Protein AF-A0A2T2RK15-F1 (afdb_monomer_lite)

Secondary structure (DSSP, 8-state):
--------PPP--------GGGSBS-HHHHHHHHHH-S----B-----TT--HHHHHHHHTTSSS-EEEEEEEETTTEEEEEEEEEES-SEEEE--TTSPPEEEEE-----SS-S--SSSGGG--

Foldseek 3Di:
DDPPPPPPPDDPPPPPPDDLVQKPPRPVVCVVVVVPDVDDDIDGDDDQVVDDLVRVQVVAVPPPADWDKDWDDDPDDDTDPDIDTDGHDQWDWADDPPDDIPDIDGPPPDDPDDDPPPPPVVVPD

Structure (mmCIF, N/CA/C/O backbone):
data_AF-A0A2T2RK15-F1
#
_entry.id   AF-A0A2T2RK15-F1
#
loop_
_atom_site.group_PDB
_atom_site.id
_atom_site.type_symbol
_atom_site.label_atom_id
_atom_site.label_alt_id
_atom_site.label_comp_id
_atom_site.label_asym_id
_atom_site.label_entity_id
_atom_site.label_seq_id
_atom_site.pdbx_PDB_ins_code
_atom_site.Cartn_x
_atom_site.Cartn_y
_atom_site.Cartn_z
_atom_site.occupancy
_atom_site.B_iso_or_equiv
_atom_site.auth_seq_id
_atom_site.auth_comp_id
_atom_site.auth_asym_id
_atom_site.auth_atom_id
_atom_site.pdbx_PDB_model_num
ATOM 1 N N . MET A 1 1 ? -47.813 -0.131 2.360 1.00 38.59 1 MET A N 1
ATOM 2 C CA . MET A 1 1 ? -46.873 0.968 2.065 1.00 38.59 1 MET A CA 1
ATOM 3 C C . MET A 1 1 ? -45.464 0.493 2.396 1.00 38.59 1 MET A C 1
ATOM 5 O O . MET A 1 1 ? -45.200 0.312 3.577 1.00 38.59 1 MET A O 1
ATOM 9 N N . PRO A 1 2 ? -44.577 0.209 1.430 1.00 47.19 2 PRO A N 1
ATOM 10 C CA . PRO A 1 2 ? -43.163 0.052 1.736 1.00 47.19 2 PRO A CA 1
ATOM 11 C C . PRO A 1 2 ? -42.494 1.430 1.667 1.00 47.19 2 PRO A C 1
ATOM 13 O O . PRO A 1 2 ? -42.519 2.093 0.630 1.00 47.19 2 PRO A O 1
ATOM 16 N N . HIS A 1 3 ? -41.917 1.880 2.780 1.00 41.22 3 HIS A N 1
ATOM 17 C CA . HIS A 1 3 ? -41.076 3.073 2.811 1.00 41.22 3 HIS A CA 1
ATOM 18 C C . HIS A 1 3 ? -39.711 2.720 2.215 1.00 41.22 3 HIS A C 1
ATOM 20 O O . HIS A 1 3 ? -38.819 2.219 2.896 1.00 41.22 3 HIS A O 1
ATOM 26 N N . GLY A 1 4 ? -39.578 2.929 0.905 1.00 36.28 4 GLY A N 1
ATOM 27 C CA . GLY A 1 4 ? -38.299 2.871 0.213 1.00 36.28 4 GLY A CA 1
ATOM 28 C C . GLY A 1 4 ? -37.433 4.047 0.647 1.00 36.28 4 GLY A C 1
ATOM 29 O O . GLY A 1 4 ? -37.597 5.158 0.147 1.00 36.28 4 GLY A O 1
ATOM 30 N N . HIS A 1 5 ? -36.510 3.810 1.575 1.00 43.62 5 HIS A N 1
ATOM 31 C CA . HIS A 1 5 ? -35.407 4.729 1.816 1.00 43.62 5 HIS A CA 1
ATOM 32 C C . HIS A 1 5 ? -34.470 4.636 0.614 1.00 43.62 5 HIS A C 1
ATOM 34 O O . HIS A 1 5 ? -33.609 3.761 0.536 1.00 43.62 5 HIS A O 1
ATOM 40 N N . ALA A 1 6 ? -34.685 5.518 -0.361 1.00 39.12 6 ALA A N 1
ATOM 41 C CA . ALA A 1 6 ? -33.705 5.791 -1.391 1.00 39.12 6 ALA A CA 1
ATOM 42 C C . ALA A 1 6 ? -32.435 6.271 -0.681 1.00 39.12 6 ALA A C 1
ATOM 44 O O . ALA A 1 6 ? -32.348 7.417 -0.239 1.00 39.12 6 ALA A O 1
ATOM 45 N N . HIS A 1 7 ? -31.466 5.370 -0.524 1.00 44.03 7 HIS A N 1
ATOM 46 C CA . HIS A 1 7 ? -30.107 5.749 -0.192 1.00 44.03 7 HIS A CA 1
ATOM 47 C C . HIS A 1 7 ? -29.624 6.574 -1.384 1.00 44.03 7 HIS A C 1
ATOM 49 O O . HIS A 1 7 ? -29.254 6.030 -2.424 1.00 44.03 7 HIS A O 1
ATOM 55 N N . LEU A 1 8 ? -29.736 7.898 -1.266 1.00 44.03 8 LEU A N 1
ATOM 56 C CA . LEU A 1 8 ? -29.104 8.838 -2.174 1.00 44.03 8 LEU A CA 1
ATOM 57 C C . LEU A 1 8 ? -27.611 8.538 -2.103 1.00 44.03 8 LEU A C 1
ATOM 59 O O . LEU A 1 8 ? -26.921 8.930 -1.163 1.00 44.03 8 LEU A O 1
ATOM 63 N N . LEU A 1 9 ? -27.134 7.764 -3.075 1.00 40.50 9 LEU A N 1
ATOM 64 C CA . LEU A 1 9 ? -25.723 7.704 -3.388 1.00 40.50 9 LEU A CA 1
ATOM 65 C C . LEU A 1 9 ? -25.330 9.163 -3.654 1.00 40.50 9 LEU A C 1
ATOM 67 O O . LEU A 1 9 ? -25.973 9.790 -4.506 1.00 40.50 9 LEU A O 1
ATOM 71 N N . PRO A 1 10 ? -24.361 9.746 -2.929 1.00 38.78 10 PRO A N 1
ATOM 72 C CA . PRO A 1 10 ? -23.904 11.078 -3.278 1.00 38.78 10 PRO A CA 1
ATOM 73 C C . PRO A 1 10 ? -23.508 11.073 -4.764 1.00 38.78 10 PRO A C 1
ATOM 75 O O . PRO A 1 10 ? -23.020 10.042 -5.256 1.00 38.78 10 PRO A O 1
ATOM 78 N N . PRO A 1 11 ? -23.739 12.178 -5.502 1.00 38.12 11 PRO A N 1
ATOM 79 C CA . PRO A 1 11 ? -23.203 12.306 -6.850 1.00 38.12 11 PRO A CA 1
ATOM 80 C C . PRO A 1 11 ? -21.724 11.950 -6.763 1.00 38.12 11 PRO A C 1
ATOM 82 O O . PRO A 1 11 ? -21.053 12.422 -5.844 1.00 38.12 11 PRO A O 1
ATOM 85 N N . ARG A 1 12 ? -21.263 11.036 -7.635 1.00 44.97 12 ARG A N 1
ATOM 86 C CA . ARG A 1 12 ? -19.856 10.621 -7.711 1.00 44.97 12 ARG A CA 1
ATOM 87 C C . ARG A 1 12 ? -19.028 11.886 -7.561 1.00 44.97 12 ARG A C 1
ATOM 89 O O . ARG A 1 12 ? -19.085 12.718 -8.463 1.00 44.97 12 ARG A O 1
ATOM 96 N N . ALA A 1 13 ? -18.374 12.044 -6.406 1.00 45.19 13 ALA A N 1
ATOM 97 C CA . ALA A 1 13 ? -17.533 13.195 -6.136 1.00 45.19 13 ALA A CA 1
ATOM 98 C C . ALA A 1 13 ? -16.680 13.393 -7.382 1.00 45.19 13 ALA A C 1
ATOM 100 O O . ALA A 1 13 ? -16.113 12.407 -7.866 1.00 45.19 13 ALA A O 1
ATOM 101 N N . GLU A 1 14 ? -16.702 14.604 -7.943 1.00 43.69 14 GLU A N 1
ATOM 102 C CA . GLU A 1 14 ? -15.803 15.013 -9.013 1.00 43.69 14 GLU A CA 1
ATOM 103 C C . GLU A 1 14 ? -14.426 14.470 -8.663 1.00 43.69 14 GLU A C 1
ATOM 105 O O . GLU A 1 14 ? -13.764 14.933 -7.733 1.00 43.69 14 GLU A O 1
ATOM 110 N N . ALA A 1 15 ? -14.041 13.391 -9.339 1.00 47.53 15 ALA A N 1
ATOM 111 C CA . ALA A 1 15 ? -12.716 12.853 -9.204 1.00 47.53 15 ALA A CA 1
ATOM 112 C C . ALA A 1 15 ? -11.840 13.941 -9.802 1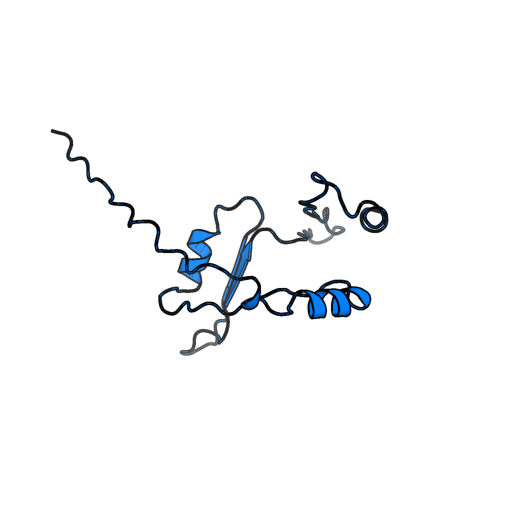.00 47.53 15 ALA A C 1
ATOM 114 O O . ALA A 1 15 ? -11.810 14.078 -11.026 1.00 47.53 15 ALA A O 1
ATOM 115 N N . ALA A 1 16 ? -11.216 14.755 -8.943 1.00 53.78 16 ALA A N 1
ATOM 116 C CA . ALA A 1 16 ? -10.171 15.684 -9.338 1.00 53.78 16 ALA A CA 1
ATOM 117 C C . ALA A 1 16 ? -9.323 14.962 -10.384 1.00 53.78 16 ALA A C 1
ATOM 119 O O . ALA A 1 16 ? -8.854 13.847 -10.127 1.00 53.78 16 ALA A O 1
ATOM 120 N N . SER A 1 17 ? -9.277 15.511 -11.600 1.00 55.59 17 SER A N 1
ATOM 121 C CA . SER A 1 17 ? -8.735 14.809 -12.757 1.00 55.59 17 SER A CA 1
ATOM 122 C C . SER A 1 17 ? -7.317 14.366 -12.428 1.00 55.59 17 SER A C 1
ATOM 124 O O . SER A 1 17 ? -6.425 15.202 -12.316 1.00 55.59 17 SER A O 1
ATOM 126 N N . VAL A 1 18 ? -7.121 13.066 -12.211 1.00 59.03 18 VAL A N 1
ATOM 127 C CA . VAL A 1 18 ? -5.814 12.526 -11.844 1.00 59.03 18 VAL A CA 1
ATOM 128 C C . VAL A 1 18 ? -4.902 12.705 -13.045 1.00 59.03 18 VAL A C 1
ATOM 130 O O . VAL A 1 18 ? -5.086 12.042 -14.068 1.00 59.03 18 VAL A O 1
ATOM 133 N N . THR A 1 19 ? -3.937 13.614 -12.941 1.00 67.69 19 THR A N 1
ATOM 134 C CA . THR A 1 19 ? -2.950 13.807 -13.998 1.00 67.69 19 THR A CA 1
ATOM 135 C C . THR A 1 19 ? -1.725 12.943 -13.712 1.00 67.69 19 THR A C 1
ATOM 137 O O . THR A 1 19 ? -1.410 12.625 -12.567 1.00 67.69 19 THR A O 1
ATOM 140 N N . HIS A 1 20 ? -0.998 12.542 -14.757 1.00 65.62 20 HIS A N 1
ATOM 141 C CA . HIS A 1 20 ? 0.266 11.815 -14.579 1.00 65.62 20 HIS A CA 1
ATOM 142 C C . HIS A 1 20 ? 1.337 12.646 -13.846 1.00 65.62 20 HIS A C 1
ATOM 144 O O . HIS A 1 20 ? 2.305 12.067 -13.363 1.00 65.62 20 HIS A O 1
ATOM 150 N N . ALA A 1 21 ? 1.172 13.972 -13.762 1.00 71.44 21 ALA A N 1
ATOM 151 C CA . ALA A 1 21 ? 2.119 14.874 -13.112 1.00 71.44 21 ALA A CA 1
ATOM 152 C C . ALA A 1 21 ? 2.146 14.728 -11.579 1.00 71.44 21 ALA A C 1
ATOM 154 O O . ALA A 1 21 ? 3.133 15.107 -10.955 1.00 71.44 21 ALA A O 1
ATOM 155 N N . ASP A 1 22 ? 1.102 14.142 -10.985 1.00 87.00 22 ASP A N 1
ATOM 156 C CA . ASP A 1 22 ? 0.976 14.005 -9.529 1.00 87.00 22 ASP A CA 1
ATOM 157 C C . ASP A 1 22 ? 1.726 12.782 -8.973 1.00 87.00 22 ASP A C 1
ATOM 159 O O . ASP A 1 22 ? 1.849 12.624 -7.760 1.00 87.00 22 ASP A O 1
ATOM 163 N N . TYR A 1 23 ? 2.226 11.901 -9.846 1.00 92.75 23 TYR A N 1
ATOM 164 C CA . TYR A 1 23 ? 2.944 10.689 -9.455 1.00 92.75 23 TYR A CA 1
ATOM 165 C C . TYR A 1 23 ? 4.458 10.908 -9.378 1.00 92.75 23 TYR A C 1
ATOM 167 O O . TYR A 1 23 ? 5.069 11.585 -10.206 1.00 92.75 23 TYR A O 1
ATOM 175 N N . ARG A 1 24 ? 5.073 10.281 -8.376 1.00 95.06 24 ARG A N 1
ATOM 176 C CA . ARG A 1 24 ? 6.510 10.244 -8.115 1.00 95.06 24 ARG A CA 1
ATOM 177 C C . ARG A 1 24 ? 6.988 8.785 -8.122 1.00 95.06 24 ARG A C 1
ATOM 179 O O . ARG A 1 24 ? 6.343 7.952 -7.490 1.00 95.06 24 ARG A O 1
ATOM 186 N N . PRO A 1 25 ? 8.120 8.463 -8.764 1.00 95.00 25 PRO A N 1
ATOM 187 C CA . PRO A 1 25 ? 8.835 9.295 -9.735 1.00 95.00 25 PRO A CA 1
ATOM 188 C C . PRO A 1 25 ? 7.970 9.600 -10.971 1.00 95.00 25 PRO A C 1
ATOM 190 O O . PRO A 1 25 ? 7.024 8.870 -11.271 1.00 95.00 25 PRO A O 1
ATOM 193 N N . ASP A 1 26 ? 8.308 10.667 -11.703 1.00 93.88 26 ASP A N 1
ATOM 194 C CA . ASP A 1 26 ? 7.723 10.874 -13.030 1.00 93.88 26 ASP A CA 1
ATOM 195 C C . ASP A 1 26 ? 8.166 9.764 -13.998 1.00 93.88 26 ASP A C 1
ATOM 197 O O . ASP A 1 26 ? 9.054 8.958 -13.710 1.00 93.88 26 ASP A O 1
ATOM 201 N N . ARG A 1 27 ? 7.553 9.716 -15.182 1.00 93.25 27 ARG A N 1
ATOM 202 C CA . ARG A 1 27 ? 7.798 8.641 -16.150 1.00 93.25 27 ARG A CA 1
ATOM 203 C C . ARG A 1 27 ? 9.262 8.533 -16.594 1.00 93.25 27 ARG A C 1
ATOM 205 O O . ARG A 1 27 ? 9.741 7.417 -16.786 1.00 93.25 27 ARG A O 1
ATOM 212 N N . ALA A 1 28 ? 9.941 9.657 -16.816 1.00 94.19 28 ALA A N 1
ATOM 213 C CA . ALA A 1 28 ? 11.321 9.648 -17.296 1.00 94.19 28 ALA A CA 1
ATOM 214 C C . ALA A 1 28 ? 12.266 9.165 -16.188 1.00 94.19 28 ALA A C 1
ATOM 216 O O . ALA A 1 28 ? 13.105 8.296 -16.416 1.00 94.19 28 ALA A O 1
ATOM 217 N N . THR A 1 29 ? 12.050 9.657 -14.969 1.00 95.56 29 THR A N 1
ATOM 218 C CA . THR A 1 29 ? 12.801 9.274 -13.773 1.00 95.56 29 THR A CA 1
ATOM 219 C C . THR A 1 29 ? 12.569 7.806 -13.415 1.00 95.56 29 THR A C 1
ATOM 221 O O . THR A 1 29 ? 13.525 7.091 -13.128 1.00 95.56 29 THR A O 1
ATOM 224 N N . PHE A 1 30 ? 11.328 7.319 -13.517 1.00 96.44 30 PHE A N 1
ATOM 225 C CA . PHE A 1 30 ? 11.007 5.901 -13.355 1.00 96.44 30 PHE A CA 1
ATOM 226 C C . PHE A 1 30 ? 11.804 5.036 -14.334 1.00 96.44 30 PHE A C 1
ATOM 228 O O . PHE A 1 30 ? 12.398 4.045 -13.925 1.00 96.44 30 PHE A O 1
ATOM 235 N N . ALA A 1 31 ? 11.826 5.405 -15.621 1.00 95.88 31 ALA A N 1
ATOM 236 C CA . ALA A 1 31 ? 12.526 4.634 -16.646 1.00 95.88 31 ALA A CA 1
ATOM 237 C C . ALA A 1 31 ? 14.037 4.566 -16.384 1.00 95.88 31 ALA A C 1
ATOM 239 O O . ALA A 1 31 ? 14.633 3.511 -16.577 1.00 95.88 31 ALA A O 1
ATOM 240 N N . ALA A 1 32 ? 14.634 5.661 -15.902 1.00 96.88 32 ALA A N 1
ATOM 241 C CA . ALA A 1 32 ? 16.033 5.679 -15.493 1.00 96.88 32 ALA A CA 1
ATOM 242 C C . ALA A 1 32 ? 16.282 4.777 -14.271 1.00 96.88 32 ALA A C 1
ATOM 244 O O . ALA A 1 32 ? 17.155 3.921 -14.313 1.00 96.88 32 ALA A O 1
ATOM 245 N N . GLN A 1 33 ? 15.476 4.900 -13.211 1.00 97.19 33 GLN A N 1
ATOM 246 C CA . GLN A 1 33 ? 15.620 4.086 -11.996 1.00 97.19 33 GLN A CA 1
ATOM 247 C C . GLN A 1 33 ? 15.377 2.591 -12.247 1.00 97.19 33 GLN A C 1
ATOM 249 O O . GLN A 1 33 ? 16.035 1.745 -11.649 1.00 97.19 33 GLN A O 1
ATOM 254 N N . ALA A 1 34 ? 14.443 2.251 -13.135 1.00 96.94 34 ALA A N 1
ATOM 255 C CA . ALA A 1 34 ? 14.105 0.868 -13.461 1.00 96.94 34 ALA A CA 1
ATOM 256 C C . ALA A 1 34 ? 15.219 0.131 -14.225 1.00 96.94 34 ALA A C 1
ATOM 258 O O . ALA A 1 34 ? 15.181 -1.096 -14.294 1.00 96.94 34 ALA A O 1
ATOM 259 N N . ALA A 1 35 ? 16.200 0.848 -14.788 1.00 95.69 35 ALA A N 1
ATOM 260 C CA . ALA A 1 35 ? 17.383 0.228 -15.380 1.00 95.69 35 ALA A CA 1
ATOM 261 C C . ALA A 1 35 ? 18.281 -0.430 -14.316 1.00 95.69 35 ALA A C 1
ATOM 263 O O . ALA A 1 35 ? 18.845 -1.491 -14.574 1.00 95.69 35 ALA A O 1
ATOM 264 N N . ASP A 1 36 ? 18.345 0.158 -13.116 1.00 96.62 36 ASP A N 1
ATOM 265 C CA . ASP A 1 36 ? 19.280 -0.244 -12.058 1.00 96.62 36 ASP A CA 1
ATOM 266 C C . ASP A 1 36 ? 18.593 -0.910 -10.851 1.00 96.62 36 ASP A C 1
ATOM 268 O O . ASP A 1 36 ? 19.249 -1.553 -10.027 1.00 96.62 36 ASP A O 1
ATOM 272 N N . HIS A 1 37 ? 17.266 -0.788 -10.728 1.00 95.81 37 HIS A N 1
ATOM 273 C CA . HIS A 1 37 ? 16.508 -1.296 -9.585 1.00 95.81 37 HIS A CA 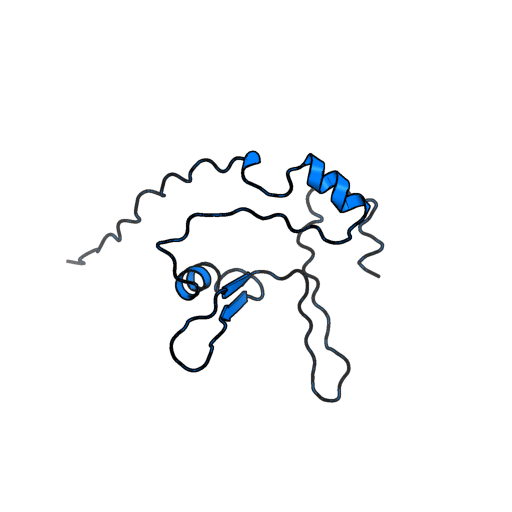1
ATOM 274 C C . HIS A 1 37 ? 15.410 -2.291 -9.998 1.00 95.81 37 HIS A C 1
ATOM 276 O O . HIS A 1 37 ? 14.547 -1.956 -10.809 1.00 95.81 37 HIS A O 1
ATOM 282 N N . PRO A 1 38 ? 15.342 -3.488 -9.374 1.00 92.12 38 PRO A N 1
ATOM 283 C CA . PRO A 1 38 ? 14.321 -4.493 -9.690 1.00 92.12 38 PRO A CA 1
ATOM 284 C C . PRO A 1 38 ? 12.910 -4.112 -9.206 1.00 92.12 38 PRO A C 1
ATOM 286 O O . PRO A 1 38 ? 11.931 -4.754 -9.583 1.00 92.12 38 PRO A O 1
ATOM 289 N N . LEU A 1 39 ? 12.798 -3.094 -8.349 1.00 93.06 39 LEU A N 1
ATOM 290 C CA . LEU A 1 39 ? 11.541 -2.559 -7.840 1.00 93.06 39 LEU A CA 1
ATOM 291 C C . LEU A 1 39 ? 11.679 -1.047 -7.651 1.00 93.06 39 LEU A C 1
ATOM 293 O O . LEU A 1 39 ? 12.531 -0.595 -6.889 1.00 93.06 39 LEU A O 1
ATOM 297 N N . VAL A 1 40 ? 10.807 -0.282 -8.305 1.00 95.62 40 VAL A N 1
ATOM 298 C CA . VAL A 1 40 ? 10.730 1.179 -8.171 1.00 95.62 40 VAL A CA 1
ATOM 299 C C . VAL A 1 40 ? 9.309 1.545 -7.726 1.00 95.62 40 VAL A C 1
ATOM 301 O O . VAL A 1 40 ? 8.364 1.292 -8.479 1.00 95.62 40 VAL A O 1
ATOM 304 N N . PRO A 1 41 ? 9.108 2.091 -6.511 1.00 95.38 41 PRO A N 1
ATOM 305 C CA . PRO A 1 41 ? 7.781 2.456 -6.030 1.00 95.38 41 PRO A CA 1
ATOM 306 C C . PRO A 1 41 ? 7.272 3.705 -6.751 1.00 95.38 41 PRO A C 1
ATOM 308 O O . PRO A 1 41 ? 7.933 4.741 -6.751 1.00 95.38 41 PRO A O 1
ATOM 311 N N . VAL A 1 42 ? 6.071 3.614 -7.322 1.00 95.88 42 VAL A N 1
ATOM 312 C CA . VAL A 1 42 ? 5.346 4.768 -7.866 1.00 95.88 42 VAL A CA 1
ATOM 313 C C . VAL A 1 42 ? 4.250 5.149 -6.881 1.00 95.88 42 VAL A C 1
ATOM 315 O O . VAL A 1 42 ? 3.393 4.331 -6.551 1.00 95.88 42 VAL A O 1
ATOM 318 N N . TRP A 1 43 ? 4.287 6.383 -6.399 1.00 95.12 43 TRP A N 1
ATOM 319 C CA . TRP A 1 43 ? 3.430 6.887 -5.335 1.00 95.12 43 TRP A CA 1
ATOM 320 C C . TRP A 1 43 ? 2.976 8.314 -5.633 1.00 95.12 43 TRP A C 1
ATOM 322 O O . TRP A 1 43 ? 3.442 8.954 -6.571 1.00 95.12 43 TRP A O 1
ATOM 332 N N . ARG A 1 44 ? 2.026 8.801 -4.843 1.00 94.69 44 ARG A N 1
ATOM 333 C CA . ARG A 1 44 ? 1.615 10.203 -4.809 1.00 94.69 44 ARG A CA 1
ATOM 334 C C . ARG A 1 44 ? 1.062 10.519 -3.432 1.00 94.69 44 ARG A C 1
ATOM 336 O O . ARG A 1 44 ? 0.552 9.614 -2.768 1.00 94.69 44 ARG A O 1
ATOM 343 N N . ASP A 1 45 ? 1.079 11.790 -3.072 1.00 92.06 45 ASP A N 1
ATOM 344 C CA . ASP A 1 45 ? 0.356 12.266 -1.902 1.00 92.06 45 ASP A CA 1
ATOM 345 C C . ASP A 1 45 ? -1.106 12.534 -2.259 1.00 92.06 45 ASP A C 1
ATOM 347 O O . ASP A 1 45 ? -1.437 12.986 -3.358 1.00 92.06 45 ASP A O 1
ATOM 351 N N . VAL A 1 46 ? -2.001 12.221 -1.326 1.00 90.50 46 VAL A N 1
ATOM 352 C CA . VAL A 1 46 ? -3.437 12.475 -1.450 1.00 90.50 46 VAL A CA 1
ATOM 353 C C . VAL A 1 46 ? -3.909 13.094 -0.145 1.00 90.50 46 VAL A C 1
ATOM 355 O O . VAL A 1 46 ? -3.572 12.595 0.927 1.00 90.50 46 VAL A O 1
ATOM 358 N N . LEU A 1 47 ? -4.707 14.159 -0.233 1.00 91.06 47 LEU A N 1
ATOM 359 C CA . LEU A 1 47 ? -5.351 14.739 0.940 1.00 91.06 47 LEU A CA 1
ATOM 360 C C . LEU A 1 47 ? -6.369 13.737 1.499 1.00 91.06 47 LEU A C 1
ATOM 362 O O . LEU A 1 47 ? -7.311 13.352 0.805 1.00 91.06 47 LEU A O 1
ATOM 366 N N . ALA A 1 48 ? -6.163 13.301 2.738 1.00 88.75 48 ALA A N 1
ATOM 367 C CA . ALA A 1 48 ? -6.941 12.232 3.360 1.00 88.75 48 ALA A CA 1
ATOM 368 C C . ALA A 1 48 ? -7.487 12.625 4.742 1.00 88.75 48 ALA A C 1
ATOM 370 O O . ALA A 1 48 ? -7.782 11.754 5.553 1.00 88.75 48 ALA A O 1
ATOM 371 N N . ASP A 1 49 ? -7.663 13.923 5.002 1.00 89.50 49 ASP A N 1
ATOM 372 C CA . ASP A 1 49 ? -8.037 14.473 6.317 1.00 89.50 49 ASP A CA 1
ATOM 373 C C . ASP A 1 49 ? -9.365 13.919 6.867 1.00 89.50 49 ASP A C 1
ATOM 375 O O . ASP A 1 49 ? -9.592 13.904 8.074 1.00 89.50 49 ASP A O 1
ATOM 379 N N . LEU A 1 50 ? -10.246 13.438 5.983 1.00 93.31 50 LEU A N 1
ATOM 380 C CA . LEU A 1 50 ? -11.543 12.842 6.328 1.00 93.31 50 LEU A CA 1
ATOM 381 C C . LEU A 1 50 ? -11.521 11.306 6.351 1.00 93.31 50 LEU A C 1
ATOM 383 O O . LEU A 1 50 ? -12.570 10.652 6.354 1.00 93.31 50 LEU A O 1
ATOM 387 N N . HIS A 1 51 ? -10.339 10.702 6.318 1.00 90.56 51 HIS A N 1
ATOM 388 C CA . HIS A 1 51 ? -10.165 9.261 6.294 1.00 90.56 51 HIS A CA 1
ATOM 389 C C . HIS A 1 51 ? -9.343 8.793 7.491 1.00 90.56 51 HIS A C 1
ATOM 391 O O . HIS A 1 51 ? -8.229 9.244 7.728 1.00 90.56 51 HIS A O 1
ATOM 397 N N . THR A 1 52 ? -9.887 7.827 8.230 1.00 92.12 52 THR A N 1
ATOM 398 C CA . THR A 1 52 ? -9.126 7.059 9.219 1.00 92.12 52 THR A CA 1
ATOM 399 C C . THR A 1 52 ? -8.502 5.836 8.540 1.00 92.12 52 THR A C 1
ATOM 401 O O . THR A 1 52 ? -9.090 5.327 7.578 1.00 92.12 52 THR A O 1
ATOM 404 N N . PRO A 1 53 ? -7.364 5.304 9.022 1.00 91.69 53 PRO A N 1
ATOM 405 C CA . PRO A 1 53 ? -6.763 4.101 8.444 1.00 91.69 53 PRO A CA 1
ATOM 406 C C . PRO A 1 53 ? -7.739 2.917 8.367 1.00 91.69 53 PRO A C 1
ATOM 408 O O . PRO A 1 53 ? -7.881 2.304 7.308 1.00 91.69 53 PRO A O 1
ATOM 411 N N . ALA A 1 54 ? -8.503 2.668 9.437 1.00 94.31 54 ALA A N 1
ATOM 412 C CA . ALA A 1 54 ? -9.568 1.664 9.451 1.00 94.31 54 ALA A CA 1
ATOM 413 C C . ALA A 1 54 ? -10.658 1.937 8.397 1.00 94.31 54 ALA A C 1
ATOM 415 O O . ALA A 1 54 ? -11.102 1.017 7.711 1.00 94.31 54 ALA A O 1
ATOM 416 N N . GLY A 1 55 ? -11.054 3.200 8.206 1.00 95.25 55 GLY A N 1
ATOM 417 C CA . GLY A 1 55 ? -12.010 3.585 7.168 1.00 95.25 55 GLY A CA 1
ATOM 418 C C . GLY A 1 55 ? -11.468 3.395 5.748 1.00 95.25 55 GLY A C 1
ATOM 419 O O . GLY A 1 55 ? -12.223 3.050 4.840 1.00 95.25 55 GLY A O 1
ATOM 420 N N . VAL A 1 56 ? -10.170 3.609 5.517 1.00 94.88 56 VAL A N 1
ATOM 421 C CA . VAL A 1 56 ? -9.536 3.290 4.225 1.00 94.88 56 VAL A CA 1
ATOM 422 C C . VAL A 1 56 ? -9.504 1.778 4.013 1.00 94.88 56 VAL A C 1
ATOM 424 O O . VAL A 1 56 ? -9.856 1.314 2.931 1.00 94.88 56 VAL A O 1
ATOM 427 N N . TYR A 1 57 ? -9.151 1.006 5.044 1.00 96.44 57 TYR A N 1
ATOM 428 C CA . TYR A 1 57 ? -9.132 -0.454 4.976 1.00 96.44 57 TYR A CA 1
ATOM 429 C C . TYR A 1 57 ? -10.511 -1.048 4.652 1.00 96.44 57 TYR A C 1
ATOM 431 O O . TYR A 1 57 ? -10.614 -1.927 3.797 1.00 96.44 57 TYR A O 1
ATOM 439 N N . ASP A 1 58 ? -11.581 -0.523 5.258 1.00 96.81 58 ASP A N 1
ATOM 440 C CA . ASP A 1 58 ? -12.962 -0.957 5.004 1.00 96.81 58 ASP A CA 1
ATOM 441 C C . ASP A 1 58 ? -13.342 -0.882 3.513 1.00 96.81 58 ASP A C 1
ATOM 443 O O . ASP A 1 58 ? -14.052 -1.743 3.004 1.00 96.81 58 ASP A O 1
ATOM 447 N N . ARG A 1 59 ? -12.779 0.084 2.774 1.00 94.38 59 ARG A N 1
ATOM 448 C CA . ARG A 1 59 ? -13.017 0.250 1.331 1.00 94.38 59 ARG A CA 1
ATOM 449 C C . ARG A 1 59 ? -12.294 -0.775 0.456 1.00 94.38 59 ARG A C 1
ATOM 451 O O . ARG A 1 59 ? -12.665 -0.927 -0.706 1.00 94.38 59 ARG A O 1
ATOM 458 N N . VAL A 1 60 ? -11.250 -1.435 0.962 1.00 94.31 60 VAL A N 1
ATOM 459 C CA . VAL A 1 60 ? -10.398 -2.342 0.169 1.00 94.31 60 VAL A CA 1
ATOM 460 C C . VAL A 1 60 ? -10.434 -3.794 0.633 1.00 94.31 60 VAL A C 1
ATOM 462 O O . VAL A 1 60 ? -10.004 -4.661 -0.123 1.00 94.31 60 VAL A O 1
ATOM 465 N N . ARG A 1 61 ? -10.948 -4.080 1.836 1.00 95.25 61 ARG A N 1
ATOM 466 C CA . ARG A 1 61 ? -10.930 -5.425 2.442 1.00 95.25 61 ARG A CA 1
ATOM 467 C C . ARG A 1 61 ? -11.627 -6.507 1.608 1.00 95.25 61 ARG A C 1
ATOM 469 O O . ARG A 1 61 ? -11.259 -7.670 1.703 1.00 95.25 61 ARG A O 1
ATOM 476 N N . ASP A 1 62 ? -12.609 -6.117 0.794 1.00 94.19 62 ASP A N 1
ATOM 477 C CA . ASP A 1 62 ? -13.411 -7.036 -0.025 1.00 94.19 62 ASP A CA 1
ATOM 478 C C . ASP A 1 62 ? -12.852 -7.194 -1.455 1.00 94.19 62 ASP A C 1
ATOM 480 O O . ASP A 1 62 ? -13.434 -7.887 -2.295 1.00 94.19 62 ASP A O 1
ATOM 484 N N . LEU A 1 63 ? -11.714 -6.556 -1.769 1.00 91.00 63 LEU A N 1
ATOM 485 C CA . LEU A 1 63 ? -11.053 -6.717 -3.063 1.00 91.00 63 LEU A CA 1
ATOM 486 C C . LEU A 1 63 ? -10.470 -8.134 -3.224 1.00 91.00 63 LEU A C 1
ATOM 488 O O . LEU A 1 63 ? -9.981 -8.726 -2.262 1.00 91.00 63 LEU A O 1
ATOM 492 N N . PRO A 1 64 ? -10.431 -8.690 -4.452 1.00 86.00 64 PRO A N 1
ATOM 493 C CA . PRO A 1 64 ? -9.863 -10.014 -4.673 1.00 86.00 64 PRO A CA 1
ATOM 494 C C . PRO A 1 64 ? -8.358 -10.054 -4.378 1.00 86.00 64 PRO A C 1
ATOM 496 O O . PRO A 1 64 ? -7.576 -9.411 -5.080 1.00 86.00 64 PRO A O 1
ATOM 499 N N . GLY A 1 65 ? -7.939 -10.903 -3.442 1.00 87.12 65 GLY A N 1
ATOM 500 C CA . GLY A 1 65 ? -6.538 -11.064 -3.039 1.00 87.12 65 GLY A CA 1
ATOM 501 C C . GLY A 1 65 ? -6.393 -10.989 -1.522 1.00 87.12 65 GLY A C 1
ATOM 502 O O . GLY A 1 65 ? -7.385 -10.862 -0.815 1.00 87.12 65 GLY A O 1
ATOM 503 N N . ALA A 1 66 ? -5.165 -11.095 -1.016 1.00 90.56 66 ALA A N 1
ATOM 504 C CA . ALA A 1 66 ? -4.904 -10.812 0.391 1.00 90.56 66 ALA A CA 1
ATOM 505 C C . ALA A 1 66 ? -4.952 -9.295 0.639 1.00 90.56 66 ALA A C 1
ATOM 507 O O . ALA A 1 66 ? -4.506 -8.509 -0.203 1.00 90.56 66 ALA A O 1
ATOM 508 N N . THR A 1 67 ? -5.467 -8.895 1.797 1.00 95.56 67 THR A N 1
ATOM 509 C CA . THR A 1 67 ? -5.518 -7.504 2.258 1.00 95.56 67 THR A CA 1
ATOM 510 C C . THR A 1 67 ? -4.977 -7.417 3.677 1.00 95.56 67 THR A C 1
ATOM 512 O O . THR A 1 67 ? -5.040 -8.390 4.429 1.00 95.56 67 THR A O 1
ATOM 515 N N . PHE A 1 68 ? -4.439 -6.262 4.054 1.00 95.19 68 PHE A N 1
ATOM 516 C CA . PHE A 1 68 ? -3.960 -6.028 5.411 1.00 95.19 68 PHE A CA 1
ATOM 517 C C . PHE A 1 68 ? -4.086 -4.560 5.823 1.00 95.19 68 PHE A C 1
ATOM 519 O O . PHE A 1 68 ? -4.021 -3.655 4.988 1.00 95.19 68 PHE A O 1
ATOM 526 N N . LEU A 1 69 ? -4.219 -4.354 7.131 1.00 95.38 69 LEU A N 1
ATOM 527 C CA . LEU A 1 69 ? -4.056 -3.079 7.818 1.00 95.38 69 LEU A CA 1
ATOM 528 C C . LEU A 1 69 ? -3.008 -3.286 8.914 1.00 95.38 69 LEU A C 1
ATOM 530 O O . LEU A 1 69 ? -3.154 -4.187 9.739 1.00 95.38 69 LEU A O 1
ATOM 534 N N . LEU A 1 70 ? -1.952 -2.476 8.902 1.00 93.62 70 LEU A N 1
ATOM 535 C CA . LEU A 1 70 ? -0.926 -2.445 9.942 1.00 93.62 70 LEU A CA 1
ATOM 536 C C . LEU A 1 70 ? -0.938 -1.067 10.594 1.00 93.62 70 LEU A C 1
ATOM 538 O O . LEU A 1 70 ? -0.652 -0.066 9.936 1.00 93.62 70 LEU A O 1
ATOM 542 N N . GLU A 1 71 ? -1.239 -1.029 11.884 1.00 89.19 71 GLU A N 1
ATOM 543 C CA . GLU A 1 71 ? -1.214 0.183 12.698 1.00 89.19 71 GLU A CA 1
ATOM 544 C C . GLU A 1 71 ? -0.175 0.003 13.804 1.00 89.19 71 GLU A C 1
ATOM 546 O O . GLU A 1 71 ? -0.101 -1.054 14.435 1.00 89.19 71 GLU A O 1
ATOM 551 N N . SER A 1 72 ? 0.658 1.022 14.020 1.00 82.38 72 SER A N 1
ATOM 552 C CA . SER A 1 72 ? 1.580 1.029 15.155 1.00 82.38 72 SER A CA 1
ATOM 553 C C . SER A 1 72 ? 0.863 1.569 16.392 1.00 82.38 72 SER A C 1
ATOM 555 O O . SER A 1 72 ? 0.204 2.611 16.335 1.00 82.38 72 SER A O 1
ATOM 557 N N . VAL A 1 73 ? 1.001 0.856 17.508 1.00 69.19 73 VAL A N 1
ATOM 558 C CA . VAL A 1 73 ? 0.460 1.245 18.812 1.00 69.19 73 VAL A CA 1
ATOM 559 C C . VAL A 1 73 ? 1.632 1.398 19.771 1.00 69.19 73 VAL A C 1
ATOM 561 O O . VAL A 1 73 ? 2.245 0.410 20.171 1.00 69.19 73 VAL A O 1
ATOM 564 N N . GLU A 1 74 ? 1.949 2.636 20.144 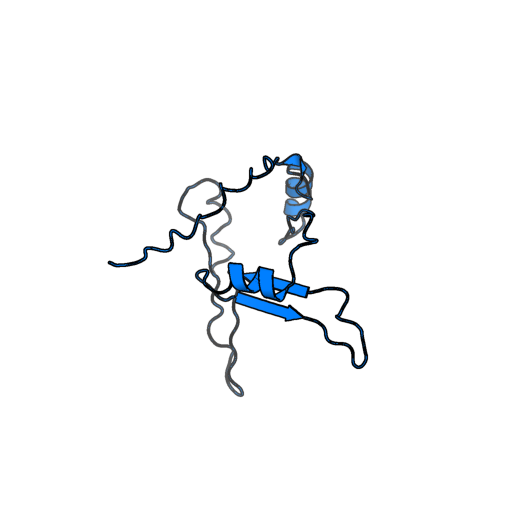1.00 68.50 74 GLU A N 1
ATOM 565 C CA . GLU A 1 74 ? 2.876 2.916 21.241 1.00 68.50 74 GLU A CA 1
ATOM 566 C C . GLU A 1 74 ? 2.075 3.005 22.551 1.00 68.50 74 GLU A C 1
ATOM 568 O O . GLU A 1 74 ? 0.993 3.595 22.601 1.00 68.50 74 GLU A O 1
ATOM 573 N N . GLN A 1 75 ? 2.565 2.361 23.615 1.00 56.34 75 GLN A N 1
ATOM 574 C CA . GLN A 1 75 ? 1.893 2.327 24.918 1.00 56.34 75 GLN A CA 1
ATOM 575 C C . GLN A 1 75 ? 1.814 3.745 25.514 1.00 56.34 75 GLN A C 1
ATOM 577 O O . GLN A 1 75 ? 2.830 4.281 25.946 1.00 56.34 75 GLN A O 1
ATOM 582 N N . GLY A 1 76 ? 0.607 4.322 25.567 1.00 61.22 76 GLY A N 1
ATOM 583 C CA . GLY A 1 76 ? 0.311 5.540 26.335 1.00 61.22 76 GLY A CA 1
ATOM 584 C C . GLY A 1 76 ? 0.143 6.837 25.534 1.00 61.22 76 GLY A C 1
ATOM 585 O O . GLY A 1 76 ? 0.838 7.800 25.804 1.00 61.22 76 GLY A O 1
ATOM 586 N N . GLU A 1 77 ? -0.855 6.909 24.643 1.00 59.59 77 GLU A N 1
ATOM 587 C CA . GLU A 1 77 ? -1.439 8.165 24.097 1.00 59.59 77 GLU A CA 1
ATOM 588 C C . GLU A 1 77 ? -0.944 8.703 22.742 1.00 59.59 77 GLU A C 1
ATOM 590 O O . GLU A 1 77 ? -1.209 9.859 22.398 1.00 59.59 77 GLU A O 1
ATOM 595 N N . ARG A 1 78 ? -0.327 7.884 21.883 1.00 58.75 78 ARG A N 1
ATOM 596 C CA . ARG A 1 78 ? -0.180 8.287 20.475 1.00 58.75 78 ARG A CA 1
ATOM 597 C C . ARG A 1 78 ? -0.374 7.121 19.522 1.00 58.75 78 ARG A C 1
ATOM 599 O O . ARG A 1 78 ? 0.388 6.159 19.540 1.00 58.75 78 ARG A O 1
ATOM 606 N N . TRP A 1 79 ? -1.392 7.225 18.663 1.00 58.62 79 TRP A N 1
ATOM 607 C CA . TRP A 1 79 ? -1.427 6.455 17.422 1.00 58.62 79 TRP A CA 1
ATOM 608 C C . TRP A 1 79 ? -0.078 6.627 16.719 1.00 58.62 79 TRP A C 1
ATOM 610 O O . TRP A 1 79 ? 0.457 7.741 16.666 1.00 58.62 79 TRP A O 1
ATOM 620 N N . GLY A 1 80 ? 0.502 5.528 16.235 1.00 64.31 80 GLY A N 1
ATOM 621 C CA . GLY A 1 80 ? 1.779 5.585 15.542 1.00 64.31 80 GLY A CA 1
ATOM 622 C C . GLY A 1 80 ? 1.729 6.551 14.358 1.00 64.31 80 GLY A C 1
ATOM 623 O O . GLY A 1 80 ? 0.681 6.763 13.751 1.00 64.31 80 GLY A O 1
ATOM 624 N N . ARG A 1 81 ? 2.878 7.140 14.004 1.00 78.25 81 ARG A N 1
ATOM 625 C CA . ARG A 1 81 ? 2.969 8.161 12.938 1.00 78.25 81 ARG A CA 1
ATOM 626 C C . ARG A 1 81 ? 2.510 7.673 11.560 1.00 78.25 81 ARG A C 1
ATOM 628 O O . ARG A 1 81 ? 2.283 8.498 10.682 1.00 78.25 81 ARG A O 1
ATOM 635 N N . TYR A 1 82 ? 2.398 6.358 11.371 1.00 87.69 82 TYR A N 1
ATOM 636 C CA . TYR A 1 82 ? 2.057 5.737 10.100 1.00 87.69 82 TYR A CA 1
ATOM 637 C C . TYR A 1 82 ? 1.118 4.548 10.292 1.00 87.69 82 TYR A C 1
ATOM 639 O O . TYR A 1 82 ? 1.194 3.813 11.278 1.00 87.69 82 TYR A O 1
ATOM 647 N N . SER A 1 83 ? 0.258 4.347 9.301 1.00 90.12 83 SER A N 1
ATOM 648 C CA . SER A 1 83 ? -0.560 3.151 9.122 1.00 90.12 83 SER A CA 1
ATOM 649 C C . SER A 1 83 ? -0.409 2.677 7.682 1.00 90.12 83 SER A C 1
ATOM 651 O O . SER A 1 83 ? -0.338 3.500 6.769 1.00 90.12 83 SER A O 1
ATOM 653 N N . PHE A 1 84 ? -0.362 1.365 7.469 1.00 94.62 84 PHE A N 1
ATOM 654 C CA . PHE A 1 84 ? -0.204 0.777 6.141 1.00 94.62 84 PHE A CA 1
ATOM 655 C C . PHE A 1 84 ? -1.441 -0.030 5.779 1.00 94.62 84 PHE A C 1
ATOM 657 O O . PHE A 1 84 ? -1.777 -0.999 6.458 1.00 94.62 84 PHE A O 1
ATOM 664 N N . VAL A 1 85 ? -2.089 0.352 4.682 1.00 95.62 85 VAL A N 1
ATOM 665 C CA . VAL A 1 85 ? -3.178 -0.410 4.069 1.00 95.62 85 VAL A CA 1
ATOM 666 C C . VAL A 1 85 ? -2.653 -1.028 2.782 1.00 95.62 85 VAL A C 1
ATOM 668 O O . VAL A 1 85 ? -2.193 -0.315 1.892 1.00 95.62 85 VAL A O 1
ATOM 671 N N . GLY A 1 86 ? -2.717 -2.352 2.684 1.00 94.56 86 GLY A N 1
ATOM 672 C CA . GLY A 1 86 ? -2.297 -3.094 1.502 1.00 94.56 86 GLY A CA 1
ATOM 673 C C . GLY A 1 86 ? -3.413 -3.968 0.955 1.00 94.56 86 GLY A C 1
ATOM 674 O O . GLY A 1 86 ? -4.200 -4.549 1.703 1.00 94.56 86 GLY A O 1
ATOM 675 N N . CYS A 1 87 ? -3.463 -4.086 -0.366 1.00 94.69 87 CYS A N 1
ATOM 676 C CA . CYS A 1 87 ? -4.335 -5.013 -1.071 1.00 94.69 87 CYS A CA 1
ATOM 677 C C . CYS A 1 87 ? -3.567 -5.637 -2.235 1.00 94.69 87 CYS A C 1
ATOM 679 O O . CYS A 1 87 ? -2.670 -5.008 -2.793 1.00 94.69 87 CYS A O 1
ATOM 681 N N . ASP A 1 88 ? -3.911 -6.880 -2.571 1.00 89.75 88 ASP A N 1
ATOM 682 C CA . ASP A 1 88 ? -3.343 -7.609 -3.708 1.00 89.75 88 ASP A CA 1
ATOM 683 C C . ASP A 1 88 ? -1.798 -7.597 -3.766 1.00 89.75 88 ASP A C 1
ATOM 685 O O . ASP A 1 88 ? -1.202 -7.079 -4.714 1.00 89.75 88 ASP A O 1
ATOM 689 N N . PRO A 1 89 ? -1.115 -8.154 -2.749 1.00 89.81 89 PRO A N 1
ATOM 690 C CA . PRO A 1 89 ? 0.340 -8.168 -2.723 1.00 89.81 89 PRO A CA 1
ATOM 691 C C . PRO A 1 89 ? 0.917 -8.966 -3.900 1.00 89.81 89 PRO A C 1
ATOM 693 O O . PRO A 1 89 ? 0.372 -9.990 -4.318 1.00 89.81 89 PRO A O 1
ATOM 696 N N . LEU A 1 90 ? 2.091 -8.537 -4.380 1.00 86.50 90 LEU A N 1
ATOM 697 C CA . LEU A 1 90 ? 2.837 -9.221 -5.446 1.00 86.50 90 LEU A CA 1
ATOM 698 C C . LEU A 1 90 ? 3.116 -10.695 -5.109 1.00 86.50 90 LEU A C 1
ATOM 700 O O . LEU A 1 90 ? 3.123 -11.557 -5.995 1.00 86.50 90 LEU A O 1
ATOM 704 N N . LEU A 1 91 ? 3.387 -10.968 -3.832 1.00 86.69 91 LEU A N 1
ATOM 705 C CA . LEU A 1 91 ? 3.770 -12.276 -3.334 1.00 86.69 91 LEU A CA 1
ATOM 706 C C . LEU A 1 91 ? 3.196 -12.519 -1.941 1.00 86.69 91 LEU A C 1
ATOM 708 O O . LEU A 1 91 ? 3.359 -11.696 -1.045 1.00 86.69 91 LEU A O 1
ATOM 712 N N . GLU A 1 92 ? 2.597 -13.692 -1.758 1.00 85.69 92 GLU A N 1
ATOM 713 C CA . GLU A 1 92 ? 2.215 -14.216 -0.450 1.00 85.69 92 GLU A CA 1
ATOM 714 C C . GLU A 1 92 ? 3.048 -15.466 -0.144 1.00 85.69 92 GLU A C 1
ATOM 716 O O . GLU A 1 92 ? 3.070 -16.411 -0.940 1.00 85.69 92 GLU A O 1
ATOM 721 N N . VAL A 1 93 ? 3.738 -15.463 0.998 1.00 86.12 93 VAL A N 1
ATOM 722 C CA . VAL A 1 93 ? 4.556 -16.585 1.480 1.00 86.12 93 VAL A CA 1
ATOM 723 C C . VAL A 1 93 ? 3.899 -17.152 2.730 1.00 86.12 93 VAL A C 1
ATOM 725 O O . VAL A 1 93 ? 3.613 -16.413 3.669 1.00 86.12 93 VAL A O 1
ATOM 728 N N . ARG A 1 94 ? 3.654 -18.465 2.747 1.00 84.00 94 ARG A N 1
ATOM 729 C CA . ARG A 1 94 ? 3.052 -19.162 3.889 1.00 84.00 94 ARG A CA 1
ATOM 730 C C . ARG A 1 94 ? 4.043 -20.181 4.428 1.00 84.00 94 ARG A C 1
ATOM 732 O O . ARG A 1 94 ? 4.680 -20.882 3.658 1.00 84.00 94 ARG A O 1
ATOM 739 N N . GLY A 1 95 ? 4.170 -20.292 5.743 1.00 84.31 95 GLY A N 1
ATOM 740 C CA . GLY A 1 95 ? 5.002 -21.310 6.388 1.00 84.31 95 GLY A CA 1
ATOM 741 C C . GLY A 1 95 ? 4.178 -22.152 7.353 1.00 84.31 95 GLY A C 1
ATOM 742 O O . GLY A 1 95 ? 3.224 -21.651 7.946 1.00 84.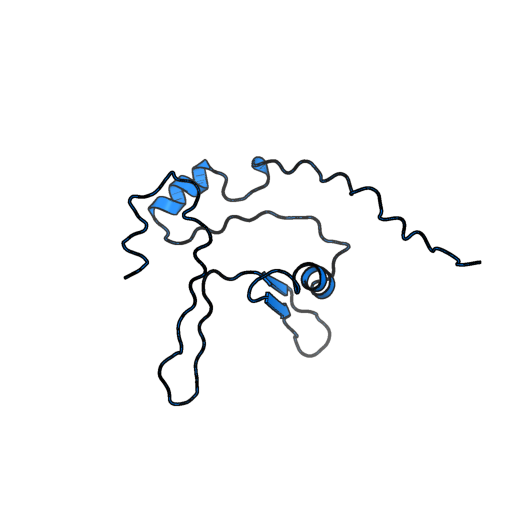31 95 GLY A O 1
ATOM 743 N N . ARG A 1 96 ? 4.546 -23.425 7.524 1.00 84.94 96 ARG A N 1
ATOM 744 C CA . ARG A 1 96 ? 4.092 -24.254 8.650 1.00 84.94 96 ARG A CA 1
ATOM 745 C C . ARG A 1 96 ? 5.289 -24.536 9.553 1.00 84.94 96 ARG A C 1
ATOM 747 O O . ARG A 1 96 ? 6.381 -24.788 9.051 1.00 84.94 96 ARG A O 1
ATOM 754 N N . ALA A 1 97 ? 5.093 -24.506 10.869 1.00 78.81 97 ALA A N 1
ATOM 755 C CA . ALA A 1 97 ? 6.159 -24.833 11.813 1.00 78.81 97 ALA A CA 1
ATOM 756 C C . ALA A 1 97 ? 6.675 -26.265 11.566 1.00 78.81 97 ALA A C 1
ATOM 758 O O . ALA A 1 97 ? 5.881 -27.201 11.491 1.00 78.81 97 ALA A O 1
ATOM 759 N N . GLY A 1 98 ? 7.993 -26.418 11.404 1.00 79.19 98 GLY A N 1
A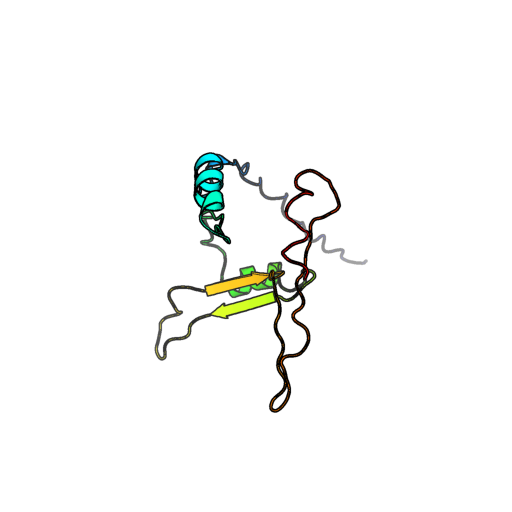TOM 760 C CA . GLY A 1 98 ? 8.647 -27.708 11.145 1.00 79.19 98 GLY A CA 1
ATOM 761 C C . GLY A 1 98 ? 8.598 -28.210 9.694 1.00 79.19 98 GLY A C 1
ATOM 762 O O . GLY A 1 98 ? 9.086 -29.304 9.429 1.00 79.19 98 GLY A O 1
ATOM 763 N N . GLY A 1 99 ? 8.041 -27.439 8.752 1.00 68.69 99 GLY A N 1
ATOM 764 C CA . GLY A 1 99 ? 8.018 -27.768 7.322 1.00 68.69 99 GLY A CA 1
ATOM 765 C C . GLY A 1 99 ? 8.660 -26.681 6.458 1.00 68.69 99 GLY A C 1
ATOM 766 O O . GLY A 1 99 ? 8.755 -25.525 6.868 1.00 68.69 99 GLY A O 1
ATOM 767 N N . ALA A 1 100 ? 9.088 -27.043 5.245 1.00 66.25 100 ALA A N 1
ATOM 768 C CA . ALA A 1 100 ? 9.505 -26.062 4.241 1.00 66.25 100 ALA A CA 1
ATOM 769 C C . ALA A 1 100 ? 8.360 -25.059 3.962 1.00 66.25 100 ALA A C 1
ATOM 771 O O . ALA A 1 100 ? 7.188 -25.442 4.065 1.00 66.25 100 ALA A O 1
ATOM 772 N N . PRO A 1 101 ? 8.659 -23.786 3.632 1.00 60.84 101 PRO A N 1
ATOM 773 C CA . PRO A 1 101 ? 7.629 -22.800 3.317 1.00 60.84 101 PRO A CA 1
ATOM 774 C C . PRO A 1 101 ? 6.702 -23.319 2.210 1.00 60.84 101 PRO A C 1
ATOM 776 O O . PRO A 1 101 ? 7.154 -23.807 1.174 1.00 60.84 101 PRO A O 1
ATOM 779 N N . ASP A 1 102 ? 5.396 -23.231 2.456 1.00 64.25 102 ASP A N 1
ATOM 780 C CA . ASP A 1 102 ? 4.359 -23.592 1.500 1.00 64.25 102 ASP A CA 1
ATOM 781 C C . ASP A 1 102 ? 4.277 -22.520 0.400 1.00 64.25 102 ASP A C 1
ATOM 783 O O . ASP A 1 102 ? 4.603 -21.344 0.588 1.00 64.25 102 ASP A O 1
ATOM 787 N N . ARG A 1 103 ? 3.858 -22.976 -0.777 1.00 57.62 103 ARG A N 1
ATOM 788 C CA . ARG A 1 103 ? 3.932 -22.327 -2.091 1.00 57.62 103 ARG A CA 1
ATOM 789 C C . ARG A 1 103 ? 3.815 -20.796 -2.049 1.00 57.62 103 ARG A C 1
ATOM 791 O O . ARG A 1 103 ? 2.747 -20.251 -1.769 1.00 57.62 103 ARG A O 1
ATOM 798 N N . ALA A 1 104 ? 4.884 -20.111 -2.452 1.00 58.69 104 ALA A N 1
ATOM 799 C CA . ALA A 1 104 ? 4.864 -18.680 -2.719 1.00 58.69 104 ALA A CA 1
ATOM 800 C C . ALA A 1 104 ? 3.880 -18.400 -3.871 1.00 58.69 104 ALA A C 1
ATOM 802 O O . ALA A 1 104 ? 4.100 -18.814 -5.013 1.00 58.69 104 ALA A O 1
ATOM 803 N N . ARG A 1 105 ? 2.751 -17.742 -3.592 1.00 56.62 105 ARG A N 1
ATOM 804 C CA . ARG A 1 105 ? 1.801 -17.356 -4.643 1.00 56.62 105 ARG A CA 1
ATOM 805 C C . ARG A 1 105 ? 2.229 -16.005 -5.195 1.00 56.62 105 ARG A C 1
ATOM 807 O O . ARG A 1 105 ? 1.880 -14.972 -4.634 1.00 56.62 105 ARG A O 1
ATOM 814 N N . ARG A 1 106 ? 2.983 -16.006 -6.299 1.00 55.56 106 ARG A N 1
ATOM 815 C CA . ARG A 1 106 ? 3.156 -14.801 -7.122 1.00 55.56 106 ARG A CA 1
ATOM 816 C C . ARG A 1 106 ? 1.870 -14.565 -7.901 1.00 55.56 106 ARG A C 1
ATOM 818 O O . ARG A 1 106 ? 1.487 -15.398 -8.724 1.00 55.56 106 ARG A O 1
ATOM 825 N N . ARG A 1 107 ? 1.193 -13.441 -7.668 1.00 56.72 107 ARG A N 1
ATOM 826 C CA . ARG A 1 107 ? 0.049 -13.038 -8.498 1.00 56.72 107 ARG A CA 1
ATOM 827 C C . ARG A 1 107 ? 0.574 -12.200 -9.664 1.00 56.72 107 ARG A C 1
ATOM 829 O O . ARG A 1 107 ? 0.626 -10.979 -9.602 1.00 56.72 107 ARG A O 1
ATOM 836 N N . CYS A 1 108 ? 0.988 -12.854 -10.751 1.00 45.38 108 CYS A N 1
ATOM 837 C CA . CYS A 1 108 ? 1.253 -12.146 -12.004 1.00 45.38 108 CYS A CA 1
ATOM 838 C C . CYS A 1 108 ? -0.091 -11.724 -12.617 1.00 45.38 108 CYS A C 1
ATOM 840 O O . CYS A 1 108 ? -0.823 -12.559 -13.147 1.00 45.38 108 CYS A O 1
ATOM 842 N N . ARG A 1 109 ? -0.455 -10.439 -12.519 1.00 54.06 109 ARG A N 1
ATOM 843 C CA . ARG A 1 109 ? -1.703 -9.914 -13.107 1.00 54.06 109 ARG A CA 1
ATOM 844 C C . ARG A 1 109 ? -1.560 -9.388 -14.538 1.00 54.06 109 ARG A C 1
ATOM 846 O O . ARG A 1 109 ? -2.533 -8.862 -15.073 1.00 54.06 109 ARG A O 1
ATOM 853 N N . ARG A 1 110 ? -0.405 -9.532 -15.203 1.00 43.84 110 ARG A N 1
ATOM 854 C CA . ARG A 1 110 ? -0.258 -9.036 -16.581 1.00 43.84 110 ARG A CA 1
ATOM 855 C C . ARG A 1 110 ? 0.668 -9.874 -17.464 1.00 43.84 110 ARG A C 1
ATOM 857 O O . ARG A 1 110 ? 1.854 -9.609 -17.573 1.00 43.84 110 ARG A O 1
ATOM 864 N N . CYS A 1 111 ? 0.049 -10.795 -18.199 1.00 39.75 111 CYS A N 1
ATOM 865 C CA . CYS A 1 111 ? 0.417 -11.118 -19.577 1.00 39.75 111 CYS A CA 1
ATOM 866 C C . CYS A 1 111 ? -0.877 -11.426 -20.359 1.00 39.75 111 CYS A C 1
ATOM 868 O O . CYS A 1 111 ? -1.190 -12.571 -20.652 1.00 39.75 111 CYS A O 1
ATOM 870 N N . SER A 1 112 ? -1.721 -10.415 -20.600 1.00 42.41 112 SER A N 1
ATOM 871 C CA . SER A 1 112 ? -2.919 -10.569 -21.456 1.00 42.41 112 SER A CA 1
ATOM 872 C C . SER A 1 112 ? -3.160 -9.415 -22.428 1.00 42.41 112 SER A C 1
ATOM 874 O O . SER A 1 112 ? -4.067 -9.484 -23.251 1.00 42.41 112 SER A O 1
ATOM 876 N N . ARG A 1 113 ? -2.322 -8.373 -22.413 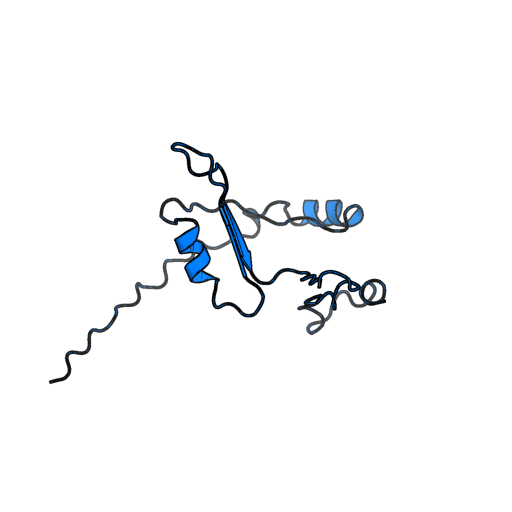1.00 38.25 113 ARG A N 1
ATOM 877 C CA . ARG A 1 113 ? -2.221 -7.407 -23.511 1.00 38.25 113 ARG A CA 1
ATOM 878 C C . ARG A 1 113 ? -0.749 -7.107 -23.692 1.00 38.25 113 ARG A C 1
ATOM 880 O O . ARG A 1 113 ? -0.125 -6.608 -22.758 1.00 38.25 113 ARG A O 1
ATOM 887 N N . GLY A 1 114 ? -0.238 -7.561 -24.835 1.00 43.28 114 GLY A N 1
ATOM 888 C CA . GLY A 1 114 ? 1.171 -7.589 -25.185 1.00 43.28 114 GLY A CA 1
ATOM 889 C C . GLY A 1 114 ? 1.845 -6.228 -25.128 1.00 43.28 114 GLY A C 1
ATOM 890 O O . GLY A 1 114 ? 1.209 -5.210 -24.863 1.00 43.28 114 GLY A O 1
ATOM 891 N N . TRP A 1 115 ? 3.124 -6.269 -25.491 1.00 41.66 115 TRP A N 1
ATOM 892 C CA . TRP A 1 115 ? 4.190 -5.297 -25.247 1.00 41.66 115 TRP A CA 1
ATOM 893 C C . TRP A 1 115 ? 4.941 -5.689 -23.965 1.00 41.66 115 TRP A C 1
ATOM 895 O O . TRP A 1 115 ? 4.331 -5.840 -22.914 1.00 41.66 115 TRP A O 1
ATOM 905 N N . TRP A 1 116 ? 6.251 -5.941 -24.104 1.00 35.22 116 TRP A N 1
ATOM 906 C CA . TRP A 1 116 ? 7.197 -6.522 -23.124 1.00 35.22 116 TRP A CA 1
ATOM 907 C C . TRP A 1 116 ? 7.119 -8.055 -22.905 1.00 35.22 116 TRP A C 1
ATOM 909 O O . TRP A 1 116 ? 6.984 -8.530 -21.783 1.00 35.22 116 TRP A O 1
ATOM 919 N N . ALA A 1 117 ? 7.240 -8.854 -23.975 1.00 37.81 117 ALA A N 1
ATOM 920 C CA . ALA A 1 117 ? 7.290 -10.326 -23.889 1.00 37.81 117 ALA A CA 1
ATOM 921 C C . ALA A 1 117 ? 8.705 -10.925 -23.713 1.00 37.81 117 ALA A C 1
ATOM 923 O O . ALA A 1 117 ? 8.825 -12.122 -23.478 1.00 37.81 117 ALA A O 1
ATOM 924 N N . THR A 1 118 ? 9.782 -10.139 -23.798 1.00 42.72 118 THR A N 1
ATOM 925 C CA . THR A 1 118 ? 11.146 -10.709 -23.868 1.00 42.72 118 THR A CA 1
ATOM 926 C C . THR A 1 118 ? 11.818 -10.939 -22.507 1.00 42.72 118 THR A C 1
ATOM 928 O O . THR A 1 118 ? 12.812 -11.647 -22.444 1.00 42.72 118 THR A O 1
ATOM 931 N N . TRP A 1 119 ? 11.277 -10.396 -21.410 1.00 35.25 119 TRP A N 1
ATOM 932 C CA . TRP A 1 119 ? 11.921 -10.452 -20.082 1.00 35.25 119 TRP A CA 1
ATOM 933 C C . TRP A 1 119 ? 11.143 -11.265 -19.032 1.00 35.25 119 TRP A C 1
ATOM 935 O O . TRP A 1 119 ? 11.570 -11.369 -17.886 1.00 35.25 119 TRP A O 1
ATOM 945 N N . ALA A 1 120 ? 10.000 -11.857 -19.398 1.00 34.34 120 ALA A N 1
ATOM 946 C CA . ALA A 1 120 ? 9.128 -12.567 -18.455 1.00 34.34 120 ALA A CA 1
ATOM 947 C C . ALA A 1 120 ? 9.571 -14.012 -18.145 1.00 34.34 120 ALA A C 1
ATOM 949 O O . ALA A 1 120 ? 9.121 -14.591 -17.158 1.00 34.34 120 ALA A O 1
ATOM 950 N N . THR A 1 121 ? 10.449 -14.611 -18.953 1.00 40.84 121 THR A N 1
ATOM 951 C CA . THR A 1 121 ? 10.836 -16.025 -18.806 1.00 40.84 121 THR A CA 1
ATOM 952 C C . THR A 1 121 ? 11.861 -16.283 -17.703 1.00 40.84 121 THR A C 1
ATOM 954 O O . THR A 1 121 ? 11.892 -17.391 -17.179 1.00 40.84 121 THR A O 1
ATOM 957 N N . THR A 1 122 ? 12.634 -15.287 -17.262 1.00 38.06 122 THR A N 1
ATOM 958 C CA . THR A 1 122 ? 13.642 -15.480 -16.197 1.00 38.06 122 THR A CA 1
ATOM 959 C C . THR A 1 122 ? 13.073 -15.336 -14.778 1.00 38.06 122 THR A C 1
ATOM 961 O O . THR A 1 122 ? 13.769 -15.614 -13.811 1.00 38.06 122 THR A O 1
ATOM 964 N N . TRP A 1 123 ? 11.812 -14.914 -14.622 1.00 34.00 123 TRP A N 1
ATOM 965 C CA . TRP A 1 123 ? 11.162 -14.696 -13.314 1.00 34.00 123 TRP A CA 1
ATOM 966 C C . TRP A 1 123 ? 10.004 -15.671 -13.027 1.00 34.00 123 TRP A C 1
ATOM 968 O O . TRP A 1 123 ? 9.151 -15.416 -12.171 1.00 34.00 123 TRP A O 1
ATOM 978 N N . CYS A 1 124 ? 9.964 -16.790 -13.753 1.00 32.56 124 CYS A N 1
ATOM 979 C CA . CYS A 1 124 ? 9.061 -17.922 -13.510 1.00 32.56 124 CYS A CA 1
ATOM 980 C C . CYS A 1 124 ? 9.778 -19.286 -13.474 1.00 32.56 124 CYS A C 1
ATOM 982 O O . CYS A 1 124 ? 9.091 -20.306 -13.437 1.00 32.56 124 CYS A O 1
ATOM 984 N N . ALA A 1 125 ? 11.114 -19.307 -13.453 1.00 31.66 125 ALA A N 1
ATOM 985 C CA . ALA A 1 125 ? 11.911 -20.493 -13.139 1.00 31.66 125 ALA A CA 1
ATOM 986 C C . ALA A 1 125 ? 12.456 -20.390 -11.709 1.00 31.66 125 ALA A C 1
ATOM 988 O O . ALA A 1 125 ? 12.823 -19.258 -11.314 1.00 31.66 125 ALA A O 1
#

Sequence (125 aa):
MPHGHAHLLPPRAEAASVTHADYRPDRATFAAQAADHPLVPVWRDVLADLHTPAGVYDRVRDLPGATFLLESVEQGERWGRYSFVGCDPLLEVRGRAGGAPDRARRRCRRCSRGWWATWATTWCA

pLDDT: mean 72.73, std 22.73, range [31.66, 97.19]

Radius of gyration: 20.54 Å; chains: 1; bounding box: 66×44×52 Å